Protein AF-A0A2S9GG03-F1 (afdb_monomer)

Foldseek 3Di:
DQDPVNVVCLVVVVLVVVLCCLVPPQPVFPAPFFAWPDRDDDPSPSDIDTDGDDPVVDDDDDPVVGDDPVVVVVVVVSVVRSVD

Secondary structure (DSSP, 8-state):
---HHHHHHHHTTHHHHHHHIIIIITTTSSS-PPPEEEEEEETTTTEEEEEE---TTS----TTT---HHHHHHHHHHHHHHH-

Sequence (84 aa):
AESDAGGAMRTLGGYQREVDFYRYVAGPGPLGTPHVYAARMAGSDGDFVLVLEDLLGWDNVDHLAGVSVERARICMEQLAGLHA

pLDDT: mean 86.3, std 9.45, range [47.41, 96.38]

Mean predicted aligned error: 5.73 Å

Structure (mmCIF, N/CA/C/O backbone):
data_AF-A0A2S9GG03-F1
#
_entry.id   AF-A0A2S9GG03-F1
#
loop_
_atom_site.group_PDB
_atom_site.id
_atom_site.type_symbol
_atom_site.label_atom_id
_atom_site.label_alt_id
_atom_site.label_comp_id
_atom_site.label_asym_id
_atom_site.label_entity_id
_atom_site.label_seq_id
_atom_site.pdbx_PDB_ins_code
_atom_site.Cartn_x
_atom_site.Cartn_y
_atom_site.Cartn_z
_atom_site.occupancy
_atom_site.B_iso_or_equiv
_atom_site.auth_seq_id
_atom_site.auth_comp_id
_atom_site.auth_asym_id
_atom_site.auth_atom_id
_atom_site.pdbx_PDB_model_num
ATOM 1 N N . ALA A 1 1 ? 15.740 16.559 -11.715 1.00 47.41 1 ALA A N 1
ATOM 2 C CA . ALA A 1 1 ? 16.310 16.610 -1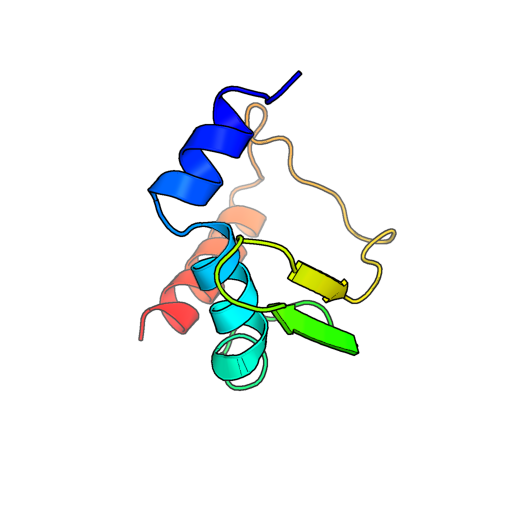0.358 1.00 47.41 1 ALA A CA 1
ATOM 3 C C . ALA A 1 1 ? 15.838 15.361 -9.646 1.00 47.41 1 ALA A C 1
ATOM 5 O O . ALA A 1 1 ? 14.634 15.148 -9.573 1.00 47.41 1 ALA A O 1
ATOM 6 N N . GLU A 1 2 ? 16.757 14.487 -9.261 1.00 54.56 2 GLU A N 1
ATOM 7 C CA . GLU A 1 2 ? 16.403 13.265 -8.548 1.00 54.56 2 GLU A CA 1
ATOM 8 C C . GLU A 1 2 ? 16.054 13.647 -7.106 1.00 54.56 2 GLU A C 1
ATOM 10 O O . GLU A 1 2 ? 16.825 14.346 -6.451 1.00 54.56 2 GLU A O 1
ATOM 15 N N . SER A 1 3 ? 14.851 13.296 -6.649 1.00 71.81 3 SER A N 1
ATOM 16 C CA . SER A 1 3 ? 14.472 13.496 -5.248 1.00 71.81 3 SER A CA 1
ATOM 17 C C . SER A 1 3 ? 15.297 12.552 -4.375 1.00 71.81 3 SER A C 1
ATOM 19 O O . SER A 1 3 ? 15.498 11.396 -4.752 1.00 71.81 3 SER A O 1
ATOM 21 N N . ASP A 1 4 ? 15.725 13.017 -3.203 1.00 73.56 4 ASP A N 1
ATOM 22 C CA . ASP A 1 4 ? 16.490 12.230 -2.224 1.00 73.56 4 ASP A CA 1
ATOM 23 C C . ASP A 1 4 ? 15.770 10.906 -1.876 1.00 73.56 4 ASP A C 1
ATOM 25 O O . ASP A 1 4 ? 16.366 9.830 -1.808 1.00 73.56 4 ASP A O 1
ATOM 29 N N . ALA A 1 5 ? 14.433 10.947 -1.824 1.00 73.06 5 ALA A N 1
ATOM 30 C CA . ALA A 1 5 ? 13.586 9.768 -1.642 1.00 73.06 5 ALA A CA 1
ATOM 31 C C . ALA A 1 5 ? 13.636 8.786 -2.831 1.00 73.06 5 ALA A C 1
ATOM 33 O O . ALA A 1 5 ? 13.625 7.570 -2.638 1.00 73.06 5 ALA A O 1
ATOM 34 N N . GLY A 1 6 ? 13.722 9.295 -4.064 1.00 77.31 6 GLY A N 1
ATOM 35 C CA . GLY A 1 6 ? 13.816 8.471 -5.271 1.00 77.31 6 GLY A CA 1
ATOM 36 C C . GLY A 1 6 ? 15.156 7.738 -5.373 1.00 77.31 6 GLY A C 1
ATOM 37 O O . GLY A 1 6 ? 15.188 6.556 -5.724 1.00 77.31 6 GLY A O 1
ATOM 38 N N . GL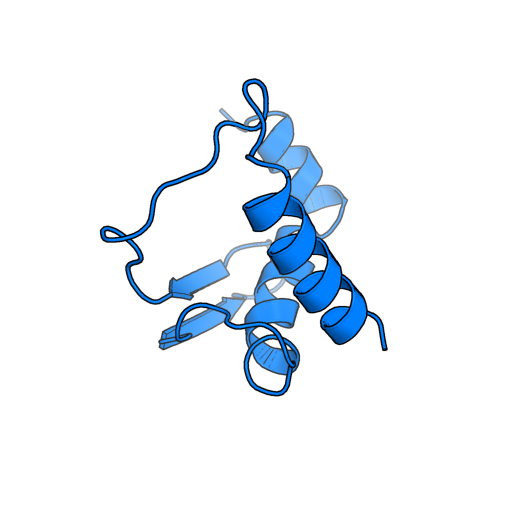Y A 1 7 ? 16.249 8.407 -4.991 1.00 79.88 7 GLY A N 1
ATOM 39 C CA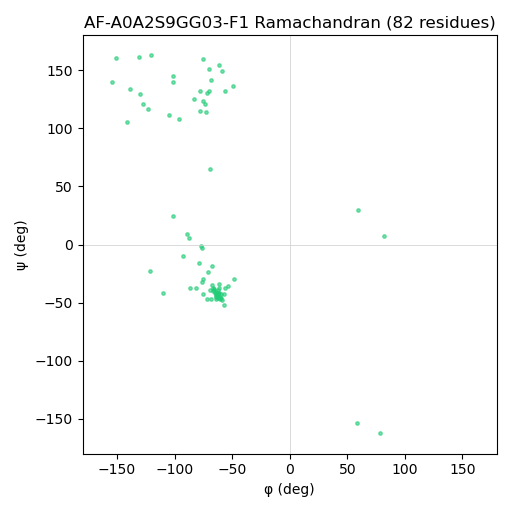 . GLY A 1 7 ? 17.575 7.792 -4.888 1.00 79.88 7 GLY A CA 1
ATOM 40 C C . GLY A 1 7 ? 17.633 6.698 -3.816 1.00 79.88 7 GLY A C 1
ATOM 41 O O . GLY A 1 7 ? 18.159 5.607 -4.064 1.00 79.88 7 GLY A O 1
ATOM 42 N N . ALA A 1 8 ? 17.023 6.938 -2.650 1.00 80.94 8 ALA A N 1
ATOM 43 C CA . ALA A 1 8 ? 16.914 5.943 -1.583 1.00 80.94 8 ALA A CA 1
ATOM 44 C C . ALA A 1 8 ? 16.095 4.711 -2.010 1.00 80.94 8 ALA A C 1
ATOM 46 O O . ALA A 1 8 ? 16.528 3.581 -1.779 1.00 80.94 8 ALA A O 1
ATOM 47 N N . MET A 1 9 ? 14.961 4.905 -2.696 1.00 83.81 9 MET A N 1
ATOM 48 C CA . MET A 1 9 ? 14.138 3.802 -3.212 1.00 83.81 9 MET A CA 1
ATOM 49 C C . MET A 1 9 ? 14.891 2.927 -4.212 1.00 83.81 9 MET A C 1
ATOM 51 O O . MET A 1 9 ? 14.752 1.705 -4.168 1.00 83.81 9 MET A O 1
ATOM 55 N N . ARG A 1 10 ? 15.736 3.506 -5.072 1.00 80.75 10 ARG A N 1
ATOM 56 C CA . ARG A 1 10 ? 16.577 2.708 -5.974 1.00 80.75 10 ARG A CA 1
ATOM 57 C C . ARG A 1 10 ? 17.650 1.938 -5.202 1.00 80.75 10 ARG A C 1
ATOM 59 O O . ARG A 1 10 ? 17.800 0.735 -5.394 1.00 80.75 10 ARG A O 1
ATOM 66 N N . THR A 1 11 ? 18.351 2.611 -4.292 1.00 83.00 11 THR A N 1
ATOM 67 C CA . THR A 1 11 ? 19.482 2.032 -3.546 1.00 83.00 11 THR A CA 1
ATOM 68 C C . THR A 1 11 ? 19.049 0.896 -2.617 1.00 83.00 11 THR A C 1
ATOM 70 O O . THR A 1 11 ? 19.738 -0.113 -2.500 1.00 83.00 11 THR A O 1
ATOM 73 N N . LEU A 1 12 ? 17.884 1.029 -1.979 1.00 86.31 12 LEU A N 1
ATOM 74 C CA . LEU A 1 12 ? 17.322 0.031 -1.064 1.00 86.31 12 LEU A CA 1
ATOM 75 C C . LEU A 1 12 ? 16.435 -1.007 -1.775 1.00 86.31 12 LEU A C 1
ATOM 77 O O . LEU A 1 12 ? 15.723 -1.765 -1.107 1.00 86.31 12 LEU A O 1
ATOM 81 N N . GLY A 1 13 ? 16.410 -1.013 -3.113 1.00 87.88 13 GLY A N 1
ATOM 82 C CA . GLY A 1 13 ? 15.585 -1.924 -3.910 1.00 87.88 13 GLY A CA 1
ATOM 83 C C . GLY A 1 13 ? 14.084 -1.804 -3.622 1.00 87.88 13 GLY A C 1
ATOM 84 O O . GLY A 1 13 ? 13.361 -2.796 -3.686 1.00 87.88 13 GLY A O 1
ATOM 85 N N . GLY A 1 14 ? 13.614 -0.617 -3.237 1.00 89.50 14 GLY A N 1
ATOM 86 C CA . GLY A 1 14 ? 12.222 -0.349 -2.882 1.00 89.50 14 GLY A CA 1
ATOM 87 C C . GLY A 1 14 ? 11.263 -0.624 -4.038 1.00 89.50 14 GLY A C 1
ATOM 88 O O . GLY A 1 14 ? 10.297 -1.355 -3.850 1.00 89.50 14 GLY A O 1
ATOM 89 N N . TYR A 1 15 ? 11.580 -0.141 -5.245 1.00 89.56 15 TYR A N 1
ATOM 90 C CA . TYR A 1 15 ? 10.747 -0.372 -6.435 1.00 89.56 15 TYR A CA 1
ATOM 91 C C . TYR A 1 15 ? 10.642 -1.856 -6.803 1.00 89.56 15 TYR A C 1
ATOM 93 O O . TYR A 1 15 ? 9.554 -2.354 -7.078 1.00 89.56 15 TYR A O 1
ATOM 101 N N . GLN A 1 16 ? 11.758 -2.589 -6.736 1.00 90.81 16 GLN A N 1
ATOM 102 C CA . GLN A 1 16 ? 11.764 -4.029 -6.993 1.00 90.81 16 GLN A CA 1
ATOM 103 C C . GLN A 1 16 ? 10.883 -4.772 -5.977 1.00 90.81 16 GLN A C 1
ATOM 105 O O . GLN A 1 16 ? 10.054 -5.589 -6.368 1.00 90.81 16 GLN A O 1
ATOM 110 N N . ARG A 1 17 ? 11.013 -4.448 -4.682 1.00 91.94 17 ARG A N 1
ATOM 111 C CA . ARG A 1 17 ? 10.196 -5.054 -3.618 1.00 91.94 17 ARG A CA 1
ATOM 112 C C . ARG A 1 17 ? 8.709 -4.754 -3.779 1.00 91.94 17 ARG A C 1
ATOM 114 O O . ARG A 1 17 ? 7.897 -5.653 -3.588 1.00 91.94 17 ARG A O 1
ATOM 121 N N . GLU A 1 18 ? 8.353 -3.525 -4.140 1.00 93.19 18 GLU A N 1
ATOM 122 C CA . GLU A 1 18 ? 6.961 -3.136 -4.373 1.00 93.19 18 GLU A CA 1
ATOM 123 C C . GLU A 1 18 ? 6.355 -3.895 -5.563 1.00 93.19 18 GLU A C 1
ATOM 125 O O . GLU A 1 18 ? 5.276 -4.478 -5.451 1.00 93.19 18 GLU A O 1
ATOM 130 N N . VAL A 1 19 ? 7.071 -3.974 -6.688 1.00 93.81 19 VAL A N 1
ATOM 131 C CA . VAL A 1 19 ? 6.596 -4.717 -7.864 1.00 93.81 19 VAL A CA 1
ATOM 132 C C . VAL A 1 19 ? 6.479 -6.213 -7.577 1.00 93.81 19 VAL A C 1
ATOM 134 O O . VAL A 1 19 ? 5.495 -6.835 -7.980 1.00 93.81 19 VAL A O 1
ATOM 137 N N . ASP A 1 20 ? 7.443 -6.804 -6.872 1.00 92.88 20 ASP A N 1
ATOM 138 C CA . ASP A 1 20 ? 7.397 -8.224 -6.518 1.00 92.88 20 ASP A CA 1
ATOM 139 C C . ASP A 1 20 ? 6.280 -8.535 -5.517 1.00 92.88 20 ASP A C 1
ATOM 141 O O . ASP A 1 20 ? 5.621 -9.570 -5.647 1.00 92.88 20 ASP A O 1
ATOM 145 N N . PHE A 1 21 ? 5.987 -7.623 -4.585 1.00 92.69 21 PHE A N 1
ATOM 146 C CA . PHE A 1 21 ? 4.824 -7.740 -3.708 1.00 92.69 21 PHE A CA 1
ATOM 147 C C . PHE A 1 21 ? 3.531 -7.853 -4.525 1.00 92.69 21 PHE A C 1
ATOM 149 O O . PHE A 1 21 ? 2.787 -8.820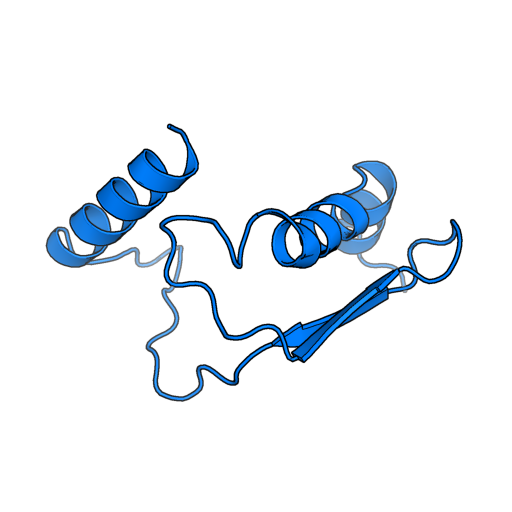 -4.365 1.00 92.69 21 PHE A O 1
ATOM 156 N N . TYR A 1 22 ? 3.287 -6.936 -5.466 1.00 93.81 22 TYR A N 1
ATOM 157 C CA . TYR A 1 22 ? 2.069 -6.981 -6.282 1.00 93.81 22 TYR A CA 1
ATOM 158 C C . TYR A 1 22 ? 2.037 -8.128 -7.300 1.00 93.81 22 TYR A C 1
ATOM 160 O O . TYR A 1 22 ? 0.958 -8.571 -7.689 1.00 93.81 22 TYR A O 1
ATOM 168 N N . ARG A 1 23 ? 3.194 -8.651 -7.719 1.00 91.94 23 ARG A N 1
ATOM 169 C CA . ARG A 1 23 ? 3.265 -9.827 -8.600 1.00 91.94 23 ARG A CA 1
ATOM 170 C C . ARG A 1 23 ? 2.972 -11.137 -7.886 1.00 91.94 23 ARG A C 1
ATOM 172 O O . ARG A 1 23 ? 2.323 -11.999 -8.472 1.00 91.94 23 ARG A O 1
ATOM 179 N N . TYR A 1 24 ? 3.513 -11.311 -6.684 1.00 89.06 24 TYR A N 1
ATOM 180 C CA . TYR A 1 24 ? 3.628 -12.637 -6.074 1.00 89.06 24 TYR A CA 1
ATOM 181 C C . TYR A 1 24 ? 2.912 -12.761 -4.728 1.00 89.06 24 TYR A C 1
ATOM 183 O O . TYR A 1 24 ? 2.558 -13.873 -4.348 1.00 89.06 24 TYR A O 1
ATOM 191 N N . VAL A 1 25 ? 2.679 -11.653 -4.020 1.00 88.50 25 VAL A N 1
ATOM 192 C CA . VAL A 1 25 ? 2.137 -11.659 -2.649 1.00 88.50 25 VAL A CA 1
ATOM 193 C C . VAL A 1 25 ? 0.705 -11.124 -2.597 1.00 88.50 25 VAL A C 1
ATOM 195 O O . VAL A 1 25 ? -0.137 -11.711 -1.927 1.00 88.50 25 VAL A O 1
ATOM 198 N N . ALA A 1 26 ? 0.404 -10.049 -3.326 1.00 87.06 26 ALA A N 1
ATOM 199 C CA . ALA A 1 26 ? -0.875 -9.341 -3.240 1.00 87.06 26 ALA A CA 1
ATOM 200 C C . ALA A 1 26 ? -2.094 -10.199 -3.628 1.00 87.06 26 ALA A C 1
ATOM 202 O O . ALA A 1 26 ? -3.114 -10.150 -2.951 1.00 87.06 26 ALA A O 1
ATOM 203 N N . GLY A 1 27 ? -1.982 -11.003 -4.692 1.00 77.88 27 GLY A N 1
ATOM 204 C CA . GLY A 1 27 ? -3.080 -11.846 -5.183 1.00 77.88 27 GLY A CA 1
ATOM 205 C C . GLY A 1 27 ? -3.408 -13.056 -4.291 1.00 77.88 27 GLY A C 1
ATOM 206 O O . GLY A 1 27 ? -4.583 -13.293 -4.026 1.00 77.88 27 GLY A O 1
ATOM 207 N N . PRO A 1 28 ? -2.411 -13.840 -3.834 1.00 66.69 28 PRO A N 1
ATOM 208 C CA . PRO A 1 28 ? -2.640 -14.970 -2.925 1.00 66.69 28 PRO A CA 1
ATOM 209 C C . PRO A 1 28 ? -2.838 -14.569 -1.456 1.00 66.69 28 PRO A C 1
ATOM 211 O O . PRO A 1 28 ? -3.243 -15.404 -0.648 1.00 66.69 28 PRO A O 1
ATOM 214 N N . GLY A 1 29 ? -2.471 -13.338 -1.094 1.00 68.56 29 GLY A N 1
ATOM 215 C CA . GLY A 1 29 ? -2.424 -12.875 0.286 1.00 68.56 29 GLY A CA 1
ATOM 216 C C . GLY A 1 29 ? -3.805 -12.585 0.888 1.00 68.56 29 GLY A C 1
ATOM 217 O O . GLY A 1 29 ? -4.765 -12.323 0.169 1.00 68.56 29 GLY A O 1
ATOM 218 N N . PRO A 1 30 ? -3.915 -12.572 2.228 1.00 71.38 30 PRO A N 1
ATOM 219 C CA . PRO A 1 30 ? -5.171 -12.287 2.927 1.00 71.38 30 PRO A CA 1
ATOM 220 C C . PRO A 1 30 ? -5.540 -10.796 2.937 1.00 71.38 30 PRO A C 1
ATOM 222 O O . PRO A 1 30 ? -6.590 -10.431 3.460 1.00 71.38 30 PRO A O 1
ATOM 225 N N . LEU A 1 31 ? -4.672 -9.939 2.389 1.00 81.12 31 LEU A N 1
ATOM 226 C CA . LEU A 1 31 ? -4.907 -8.508 2.275 1.00 81.12 31 LEU A CA 1
ATOM 227 C C . LEU A 1 31 ? -5.846 -8.200 1.112 1.00 81.12 31 LEU A C 1
ATOM 229 O O . LEU A 1 31 ? -5.598 -8.616 -0.018 1.00 81.12 31 LEU A O 1
ATOM 233 N N . GLY A 1 32 ? -6.853 -7.364 1.374 1.00 82.50 32 GLY A N 1
ATOM 234 C CA . GLY A 1 32 ? -7.679 -6.727 0.343 1.00 82.50 32 GLY A CA 1
ATOM 235 C C . GLY A 1 32 ? -6.899 -5.685 -0.464 1.00 82.50 32 GLY A C 1
ATOM 236 O O . GLY A 1 32 ? -7.168 -4.491 -0.358 1.00 82.50 32 GLY A O 1
ATOM 237 N N . THR A 1 33 ? -5.889 -6.128 -1.213 1.00 89.44 33 THR A N 1
ATOM 238 C CA . THR A 1 33 ? -5.116 -5.277 -2.123 1.00 89.44 33 THR A CA 1
ATOM 239 C C . THR A 1 33 ? -5.961 -4.868 -3.337 1.00 89.44 33 THR A C 1
ATOM 241 O O . THR A 1 33 ? -6.868 -5.612 -3.721 1.00 89.44 33 THR A O 1
ATOM 244 N N . PRO A 1 34 ? -5.695 -3.698 -3.951 1.00 91.88 34 PRO A N 1
ATOM 245 C CA . PRO A 1 34 ? -6.350 -3.317 -5.200 1.00 91.88 34 PRO A CA 1
ATOM 246 C C . PRO A 1 34 ? -6.072 -4.345 -6.297 1.00 91.88 34 PRO A C 1
ATOM 248 O O . PRO A 1 34 ? -4.988 -4.937 -6.346 1.00 91.88 34 PRO A O 1
ATOM 251 N N . HIS A 1 35 ? -7.016 -4.513 -7.225 1.00 91.69 35 HIS A N 1
ATOM 252 C CA . HIS A 1 35 ? -6.790 -5.375 -8.382 1.00 91.69 35 HIS A CA 1
ATOM 253 C C . HIS A 1 35 ? -5.533 -4.951 -9.164 1.00 91.69 35 HIS A C 1
ATOM 255 O O . HIS A 1 35 ? -5.346 -3.778 -9.483 1.00 91.69 35 HIS A O 1
ATOM 261 N N . VAL A 1 36 ? -4.670 -5.913 -9.505 1.00 95.00 36 VAL A N 1
ATOM 262 C CA . VAL A 1 36 ? -3.417 -5.658 -10.231 1.00 95.00 36 VAL A CA 1
ATOM 263 C C . VAL A 1 36 ? -3.627 -5.895 -11.726 1.00 95.00 36 VAL A C 1
ATOM 265 O O . VAL A 1 36 ? -3.695 -7.038 -12.173 1.00 95.00 36 VAL A O 1
ATOM 268 N N . TYR A 1 37 ? -3.659 -4.824 -12.522 1.00 95.12 37 TYR A N 1
ATOM 269 C CA . TYR A 1 37 ? -3.747 -4.921 -13.985 1.00 95.12 37 TYR A CA 1
ATOM 270 C C . TYR A 1 37 ? -2.384 -5.196 -14.632 1.00 95.12 37 TYR A C 1
ATOM 272 O O . TYR A 1 37 ? -2.283 -5.947 -15.604 1.00 95.12 37 TYR A O 1
ATOM 280 N N . ALA A 1 38 ? -1.314 -4.598 -14.101 1.00 94.94 38 ALA A N 1
ATOM 281 C CA . ALA A 1 38 ? 0.049 -4.845 -14.557 1.00 94.94 38 ALA A CA 1
ATOM 282 C C . ALA A 1 38 ? 1.067 -4.574 -13.447 1.00 94.94 38 ALA A C 1
ATOM 284 O O . ALA A 1 38 ? 0.976 -3.584 -12.739 1.00 94.94 38 ALA A O 1
ATOM 285 N N . ALA A 1 39 ? 2.085 -5.425 -13.348 1.00 95.12 39 ALA A N 1
ATOM 286 C CA . ALA A 1 39 ? 3.247 -5.214 -12.488 1.00 95.12 39 ALA A CA 1
ATOM 287 C C . ALA A 1 39 ?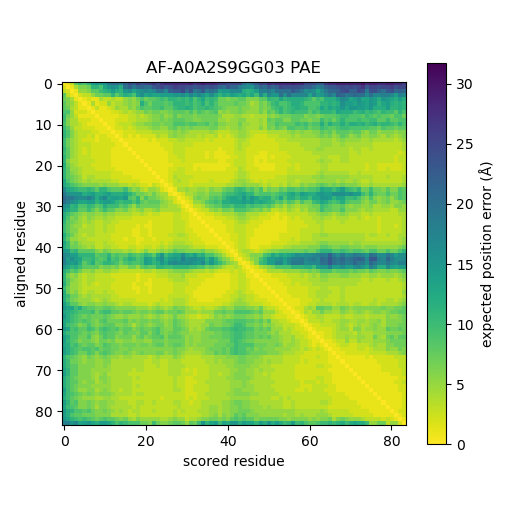 4.478 -5.717 -13.250 1.00 95.12 39 ALA A C 1
ATOM 289 O O . ALA A 1 39 ? 4.615 -6.928 -13.485 1.00 95.12 39 ALA A O 1
ATOM 290 N N . ARG A 1 40 ? 5.311 -4.812 -13.771 1.00 93.62 40 ARG A N 1
ATOM 291 C CA . ARG A 1 40 ? 6.444 -5.136 -14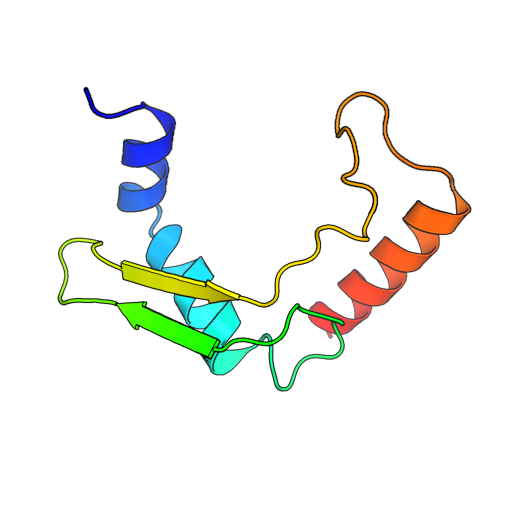.651 1.00 93.62 40 ARG A CA 1
ATOM 292 C C . ARG A 1 40 ? 7.677 -4.303 -14.315 1.00 93.62 40 ARG A C 1
ATOM 294 O O . ARG A 1 40 ? 7.574 -3.095 -14.193 1.00 93.62 40 ARG A O 1
ATOM 301 N N . MET A 1 41 ? 8.828 -4.961 -14.235 1.00 91.56 41 MET A N 1
ATOM 302 C CA . MET A 1 41 ? 10.152 -4.330 -14.194 1.00 91.56 41 MET A CA 1
ATOM 303 C C . MET A 1 41 ? 10.790 -4.425 -15.582 1.00 91.56 41 MET A C 1
ATOM 305 O O . MET A 1 41 ? 10.682 -5.478 -16.222 1.00 91.56 41 MET A O 1
ATOM 309 N N . ALA A 1 42 ? 11.459 -3.366 -16.026 1.00 87.56 42 ALA A N 1
ATOM 310 C CA . ALA A 1 42 ? 12.265 -3.334 -17.237 1.00 87.56 42 ALA A CA 1
ATOM 311 C C . ALA A 1 42 ? 13.756 -3.358 -16.866 1.00 87.56 42 ALA A C 1
ATOM 313 O O . ALA A 1 42 ? 14.291 -2.402 -16.313 1.00 87.56 42 ALA A O 1
ATOM 314 N N . GLY A 1 43 ? 14.433 -4.464 -17.187 1.00 76.94 43 GLY A N 1
ATOM 315 C CA . GLY A 1 43 ? 15.879 -4.597 -16.982 1.00 76.94 43 GLY A CA 1
ATOM 316 C C . GLY A 1 43 ? 16.332 -4.405 -15.528 1.00 76.94 43 GLY A C 1
ATOM 317 O O . GLY A 1 43 ? 15.586 -4.671 -14.587 1.00 76.94 43 GLY A O 1
ATOM 318 N N . SER A 1 44 ? 17.587 -3.980 -15.360 1.00 66.94 44 SER A N 1
ATOM 319 C CA . SER A 1 44 ? 18.238 -3.733 -14.063 1.00 66.94 44 SER A CA 1
ATOM 320 C C . SER A 1 44 ? 18.137 -2.288 -13.575 1.00 66.94 44 SER A C 1
ATOM 322 O O . SER A 1 44 ? 18.499 -2.007 -12.435 1.00 66.94 44 SER A O 1
ATOM 324 N N . ASP A 1 45 ? 17.666 -1.370 -14.419 1.00 66.94 45 ASP A N 1
ATOM 325 C CA . ASP 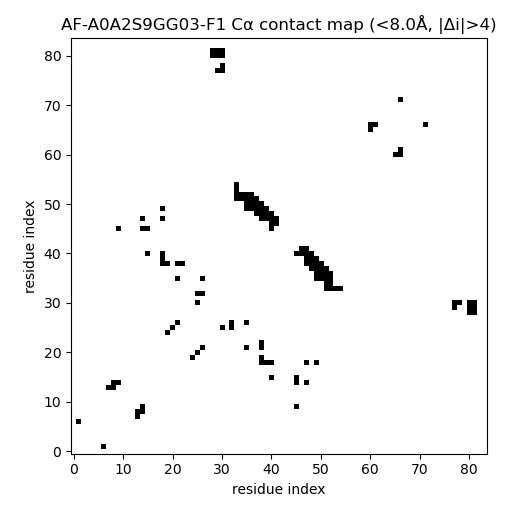A 1 45 ? 17.903 0.070 -14.237 1.00 66.94 45 ASP A CA 1
ATOM 326 C C . ASP A 1 45 ? 16.852 0.744 -13.335 1.00 66.94 45 ASP A C 1
ATOM 328 O O . ASP A 1 45 ? 16.877 1.951 -13.096 1.00 66.94 45 ASP A O 1
ATOM 332 N N . GLY A 1 46 ? 15.958 -0.061 -12.755 1.00 71.44 46 GLY A N 1
ATOM 333 C CA . GLY A 1 46 ? 14.923 0.395 -11.833 1.00 71.44 46 GLY A CA 1
ATOM 334 C C . GLY A 1 46 ? 13.692 0.972 -12.526 1.00 71.44 46 GLY A C 1
ATOM 335 O O . GLY A 1 46 ? 12.814 1.479 -11.833 1.00 71.44 46 GLY A O 1
ATOM 336 N N . ASP A 1 47 ? 13.608 0.873 -13.854 1.00 86.81 47 ASP A N 1
ATOM 337 C CA . ASP A 1 47 ? 12.414 1.228 -14.612 1.00 86.81 47 ASP A CA 1
ATOM 338 C C . ASP A 1 47 ? 11.323 0.184 -14.387 1.00 86.81 47 ASP A C 1
ATOM 340 O O . ASP A 1 47 ? 11.542 -1.026 -14.505 1.00 86.81 47 ASP A O 1
ATOM 344 N N . PHE A 1 48 ? 10.119 0.644 -14.064 1.00 90.31 48 PHE A N 1
ATOM 345 C CA . PHE A 1 48 ? 8.998 -0.241 -13.797 1.00 90.31 48 PHE A CA 1
ATOM 346 C C . PHE A 1 48 ? 7.663 0.403 -14.142 1.00 90.31 48 PHE A C 1
ATOM 348 O O . PHE A 1 48 ? 7.533 1.621 -14.241 1.00 90.31 48 PHE A O 1
ATOM 355 N N . VAL A 1 49 ? 6.655 -0.446 -14.314 1.00 94.00 49 VAL A N 1
ATOM 356 C CA . VAL A 1 49 ? 5.257 -0.052 -14.423 1.00 94.00 49 VAL A CA 1
ATOM 357 C C . VAL A 1 49 ? 4.422 -0.894 -13.467 1.00 94.00 49 VAL A C 1
ATOM 359 O O . VAL A 1 49 ? 4.497 -2.127 -13.457 1.00 94.00 49 VAL A O 1
ATOM 362 N N . LEU A 1 50 ? 3.613 -0.208 -12.668 1.00 94.75 50 LEU A N 1
ATOM 363 C CA . LEU A 1 50 ? 2.627 -0.787 -11.770 1.00 94.75 50 LEU A CA 1
ATOM 364 C C . LEU A 1 50 ? 1.282 -0.114 -12.059 1.00 94.75 50 LEU A C 1
ATOM 366 O O . LEU A 1 50 ? 1.172 1.106 -11.993 1.00 94.75 50 LEU A O 1
ATOM 370 N N . VAL A 1 51 ? 0.283 -0.908 -12.435 1.00 96.38 51 VAL A N 1
ATOM 371 C CA . VAL A 1 51 ? -1.077 -0.460 -12.755 1.00 96.38 51 VAL A CA 1
ATOM 372 C C . VAL A 1 51 ? -2.038 -1.216 -11.853 1.00 96.38 51 VAL A C 1
ATOM 374 O O . VAL A 1 51 ? -2.139 -2.444 -11.942 1.00 96.38 51 VAL A O 1
ATOM 377 N N . LEU A 1 52 ? -2.728 -0.470 -10.996 1.00 95.56 52 LEU A N 1
ATOM 378 C CA . LEU A 1 52 ? -3.632 -0.973 -9.967 1.00 95.56 52 LEU A CA 1
ATOM 379 C C . LEU A 1 52 ? -5.048 -0.430 -10.184 1.00 95.56 52 LEU A C 1
ATOM 381 O O . LEU A 1 52 ? -5.245 0.538 -10.920 1.00 95.56 52 LEU A O 1
ATOM 385 N N . GLU A 1 53 ? -6.022 -1.069 -9.546 1.00 95.50 53 GLU A N 1
ATOM 386 C CA . GLU A 1 53 ? -7.379 -0.558 -9.375 1.00 95.50 53 GLU A CA 1
ATOM 387 C C . GLU A 1 53 ? -7.382 0.870 -8.845 1.00 95.50 53 GLU A C 1
ATOM 389 O O . GLU A 1 53 ? -6.637 1.212 -7.926 1.00 95.50 53 GLU A O 1
ATOM 394 N N . ASP A 1 54 ? -8.242 1.695 -9.436 1.00 94.19 54 ASP A N 1
ATOM 395 C CA . ASP A 1 54 ? -8.501 3.028 -8.925 1.00 94.19 54 ASP A CA 1
ATOM 396 C C . ASP A 1 54 ? -9.358 2.932 -7.659 1.00 94.19 54 ASP A C 1
ATOM 398 O O . ASP A 1 54 ? -10.476 2.418 -7.678 1.00 94.19 54 ASP A O 1
ATOM 402 N N . LEU A 1 55 ? -8.823 3.454 -6.559 1.00 91.94 55 LEU A N 1
ATOM 403 C CA . LEU A 1 55 ? -9.472 3.473 -5.254 1.00 91.94 55 LEU A CA 1
ATOM 404 C C . LEU A 1 55 ? -10.090 4.842 -4.937 1.00 91.94 55 LEU A C 1
ATOM 406 O O . LEU A 1 55 ? -10.265 5.162 -3.767 1.00 91.94 55 LEU A O 1
ATOM 410 N N . LEU A 1 56 ? -10.433 5.662 -5.938 1.00 91.56 56 LEU A N 1
ATOM 411 C CA . LEU A 1 56 ? -11.009 7.006 -5.754 1.00 91.56 56 LEU A CA 1
ATOM 412 C C . LEU A 1 56 ? -12.180 7.068 -4.749 1.00 91.56 56 LEU A C 1
ATOM 414 O O . LEU A 1 56 ? -12.382 8.091 -4.102 1.00 91.56 56 LEU A O 1
ATOM 418 N N . GLY A 1 57 ? -12.952 5.986 -4.602 1.00 87.56 57 GLY A N 1
ATOM 419 C CA . GLY A 1 57 ? -14.048 5.892 -3.630 1.00 87.56 57 GLY A CA 1
ATOM 420 C C . GLY A 1 57 ? -13.622 5.658 -2.173 1.00 87.56 57 GLY A C 1
ATOM 421 O O . GLY A 1 57 ? -14.490 5.532 -1.313 1.00 87.56 57 GLY A O 1
ATOM 422 N N . TRP A 1 58 ? -12.324 5.537 -1.890 1.00 89.62 58 TRP A N 1
ATOM 423 C CA . TRP A 1 58 ? -11.785 5.265 -0.559 1.00 89.62 58 TRP A CA 1
ATOM 424 C C . TRP A 1 58 ? -11.248 6.537 0.093 1.00 89.62 58 TRP A C 1
ATOM 426 O O . TRP A 1 58 ? -10.617 7.376 -0.549 1.00 89.62 58 TRP A O 1
ATOM 436 N N . ASP A 1 59 ? -11.409 6.630 1.412 1.00 87.81 59 ASP A N 1
ATOM 437 C CA . ASP A 1 59 ? -10.795 7.710 2.181 1.00 87.81 59 ASP A CA 1
ATOM 438 C C . ASP A 1 59 ? -9.307 7.424 2.409 1.00 87.81 59 ASP A C 1
ATOM 440 O O . ASP A 1 59 ? -8.947 6.486 3.131 1.00 87.81 59 ASP A O 1
ATOM 444 N N . ASN A 1 60 ? -8.441 8.264 1.840 1.00 84.56 60 ASN A N 1
ATOM 445 C CA . ASN A 1 60 ? -7.013 8.220 2.129 1.00 84.56 60 ASN A CA 1
ATOM 446 C C . ASN A 1 60 ? -6.741 8.713 3.560 1.00 84.56 60 ASN A C 1
ATOM 448 O O . ASN A 1 60 ? -7.259 9.744 3.990 1.00 84.56 60 ASN A O 1
ATOM 452 N N . VAL A 1 61 ? -5.938 7.958 4.305 1.00 86.25 61 VAL A N 1
ATOM 453 C CA . VAL A 1 61 ? -5.614 8.271 5.697 1.00 86.25 61 VAL A CA 1
ATOM 454 C C . VAL A 1 61 ? -4.478 9.286 5.755 1.00 86.25 61 VAL A C 1
ATOM 456 O O . VAL A 1 61 ? -3.379 9.032 5.264 1.00 86.25 61 VAL A O 1
ATOM 459 N N . ASP A 1 62 ? -4.714 10.394 6.452 1.00 87.31 62 ASP A N 1
ATOM 460 C CA . ASP A 1 62 ? -3.646 11.294 6.873 1.00 87.31 62 ASP A CA 1
ATOM 461 C C . ASP A 1 62 ? -2.845 10.637 8.009 1.00 87.31 62 ASP A C 1
ATOM 463 O O . ASP A 1 62 ? -3.347 10.405 9.110 1.00 87.31 62 ASP A O 1
ATOM 467 N N . HIS A 1 63 ? -1.578 10.332 7.736 1.00 83.00 63 HIS A N 1
ATOM 468 C CA . HIS A 1 63 ? -0.680 9.660 8.672 1.00 83.00 63 HIS A CA 1
ATOM 469 C C . HIS A 1 63 ? -0.319 10.510 9.905 1.00 83.00 63 HIS A C 1
ATOM 471 O O . HIS A 1 63 ? 0.122 9.945 10.904 1.00 83.00 63 HIS A O 1
ATOM 477 N N . LEU A 1 64 ? -0.507 11.834 9.863 1.00 91.00 64 LEU A N 1
ATOM 478 C CA . LEU A 1 64 ? -0.320 12.728 11.010 1.00 91.00 64 LEU A CA 1
ATOM 479 C C . LEU A 1 64 ? -1.586 12.824 11.865 1.00 91.00 64 LEU A C 1
ATOM 481 O O . LEU A 1 64 ? -1.494 12.878 13.091 1.00 91.00 64 LEU A O 1
ATOM 485 N N . ALA A 1 65 ? -2.763 12.834 11.233 1.00 91.44 65 ALA A N 1
ATOM 486 C CA . ALA A 1 65 ? -4.044 12.841 11.941 1.00 91.44 65 ALA A CA 1
ATOM 487 C C . ALA A 1 65 ? -4.388 11.466 12.542 1.00 91.44 65 ALA A C 1
ATOM 489 O O . ALA A 1 65 ? -5.060 11.379 13.571 1.00 91.44 65 ALA A O 1
ATOM 490 N N . GLY A 1 66 ? -3.909 10.393 11.910 1.00 90.19 66 GLY A N 1
ATOM 491 C CA . GLY A 1 66 ? -4.165 9.017 12.308 1.00 90.19 66 GLY A CA 1
ATOM 492 C C . GLY A 1 66 ? -5.547 8.517 11.882 1.00 90.19 66 GLY A C 1
ATOM 493 O O . GLY A 1 66 ? -6.200 9.052 10.988 1.00 90.19 66 GLY A O 1
ATOM 494 N N . VAL A 1 67 ? -5.992 7.435 12.521 1.00 92.88 67 VAL A N 1
ATOM 495 C CA . VAL A 1 67 ? -7.271 6.770 12.233 1.00 92.88 67 VAL A CA 1
ATOM 496 C C . VAL A 1 67 ? -8.058 6.521 13.512 1.00 92.88 67 VAL A C 1
ATOM 498 O O . VAL A 1 67 ? -7.501 6.505 14.609 1.00 92.88 67 VAL A O 1
ATOM 501 N N . SER A 1 68 ? -9.363 6.279 13.382 1.00 94.12 68 SER A N 1
ATOM 502 C CA . SER A 1 68 ? -10.164 5.793 14.505 1.00 94.12 68 SER A CA 1
ATOM 503 C C . SER A 1 68 ? -9.663 4.428 14.989 1.00 94.12 68 SER A C 1
ATOM 505 O O . SER A 1 68 ? -9.115 3.642 14.214 1.00 94.12 68 SER A O 1
ATOM 507 N N . VAL A 1 69 ? -9.911 4.114 16.263 1.00 95.56 69 VAL A N 1
ATOM 508 C CA . VAL A 1 69 ? -9.540 2.817 16.860 1.00 95.56 69 VAL A CA 1
ATOM 509 C C . VAL A 1 69 ? -10.136 1.644 16.075 1.00 95.56 69 VAL A C 1
ATOM 511 O O . VAL A 1 69 ? -9.463 0.639 15.870 1.00 95.56 69 VAL A O 1
ATOM 514 N N . GLU A 1 70 ? -11.364 1.788 15.574 1.00 95.44 70 GLU A N 1
ATOM 515 C CA . GLU A 1 70 ? -12.008 0.747 14.768 1.00 95.44 70 GLU A CA 1
ATOM 516 C C . GLU A 1 70 ? -11.263 0.495 13.449 1.00 95.44 70 GLU A C 1
ATOM 518 O O . GLU A 1 70 ? -10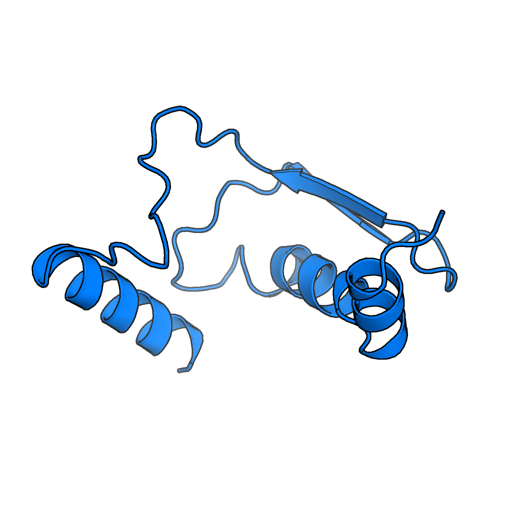.979 -0.651 13.106 1.00 95.44 70 GLU A O 1
ATOM 523 N N . ARG A 1 71 ? -10.862 1.557 12.733 1.00 92.44 71 ARG A N 1
ATOM 524 C CA . ARG A 1 71 ? -10.053 1.416 11.511 1.00 92.44 71 ARG A CA 1
ATOM 525 C C . ARG A 1 71 ? -8.666 0.849 11.820 1.00 92.44 71 ARG A C 1
ATOM 527 O O . ARG A 1 71 ? -8.194 -0.007 11.079 1.00 92.44 71 ARG A O 1
ATOM 534 N N . ALA A 1 72 ? -8.045 1.260 12.928 1.00 93.19 72 ALA A N 1
ATOM 535 C CA . ALA A 1 72 ? -6.766 0.704 13.369 1.00 93.19 72 ALA A CA 1
ATOM 536 C C . ALA A 1 72 ? -6.858 -0.809 13.618 1.00 93.19 72 ALA A C 1
ATOM 538 O O . ALA A 1 72 ? -5.973 -1.548 13.193 1.00 93.19 72 ALA A O 1
ATOM 539 N N . ARG A 1 73 ? -7.940 -1.286 14.250 1.00 94.62 73 ARG A N 1
ATOM 540 C CA . ARG A 1 73 ? -8.173 -2.719 14.481 1.00 94.62 73 ARG A CA 1
ATOM 541 C C . ARG A 1 73 ? -8.227 -3.496 13.164 1.00 94.62 73 ARG A C 1
ATOM 543 O O . ARG A 1 73 ? -7.540 -4.505 13.037 1.00 94.62 73 ARG A O 1
ATOM 550 N N . ILE A 1 74 ? -8.964 -2.986 12.175 1.00 90.69 74 ILE A N 1
ATOM 551 C CA . ILE A 1 74 ? -9.039 -3.590 10.835 1.00 90.69 74 ILE A CA 1
ATOM 552 C C . ILE A 1 74 ? -7.643 -3.656 10.196 1.00 90.69 74 ILE A C 1
ATOM 554 O O . ILE A 1 74 ? -7.235 -4.718 9.730 1.00 90.69 74 ILE A O 1
ATOM 558 N N . CYS A 1 75 ? -6.875 -2.560 10.221 1.00 89.50 75 CYS A N 1
ATOM 559 C CA . CYS A 1 75 ? -5.503 -2.541 9.701 1.00 89.50 75 CYS A CA 1
ATOM 560 C C . CYS A 1 75 ? -4.604 -3.587 10.381 1.00 89.50 75 CYS A C 1
ATOM 562 O O . CYS A 1 75 ? -3.842 -4.271 9.701 1.00 89.50 75 CYS A O 1
ATOM 564 N N . MET A 1 76 ? -4.699 -3.729 11.706 1.00 92.06 76 MET A N 1
ATOM 565 C CA . MET A 1 76 ? -3.894 -4.685 12.471 1.00 92.06 76 MET A CA 1
ATOM 566 C C . MET A 1 76 ? -4.241 -6.140 12.141 1.00 92.06 76 MET A C 1
ATOM 568 O O . MET A 1 76 ? -3.337 -6.962 12.021 1.00 92.06 76 MET A O 1
ATOM 572 N N . GLU A 1 77 ? -5.521 -6.464 11.956 1.00 90.69 77 GLU A N 1
ATOM 573 C CA . GLU A 1 77 ? -5.963 -7.810 11.559 1.00 90.69 77 GLU A CA 1
ATOM 574 C C . GLU A 1 77 ? -5.454 -8.184 10.167 1.00 90.69 77 GLU A C 1
ATOM 576 O O . GLU A 1 77 ? -4.919 -9.273 9.963 1.00 90.69 77 GLU A O 1
ATOM 581 N N . GLN A 1 78 ? -5.557 -7.249 9.226 1.00 88.75 78 GLN A N 1
ATOM 582 C CA . GLN A 1 78 ? -5.037 -7.402 7.872 1.00 88.75 78 GLN A CA 1
ATOM 583 C C . GLN A 1 78 ? -3.508 -7.585 7.878 1.00 88.75 78 GLN A C 1
ATOM 585 O O . GLN A 1 78 ? -2.988 -8.503 7.242 1.00 88.75 78 GLN A O 1
ATOM 590 N N . LEU A 1 79 ? -2.782 -6.777 8.660 1.00 88.62 79 LEU A N 1
ATOM 591 C CA . LEU A 1 79 ? -1.327 -6.882 8.797 1.00 88.62 79 LEU A CA 1
ATOM 592 C C . LEU A 1 79 ? -0.887 -8.207 9.437 1.00 88.62 79 LEU A C 1
ATOM 594 O O . LEU A 1 79 ? 0.086 -8.807 8.986 1.00 88.62 79 LEU A O 1
ATOM 598 N N . ALA A 1 80 ? -1.603 -8.679 10.460 1.00 89.81 80 ALA A N 1
ATOM 599 C CA . ALA A 1 80 ? -1.343 -9.980 11.070 1.00 89.81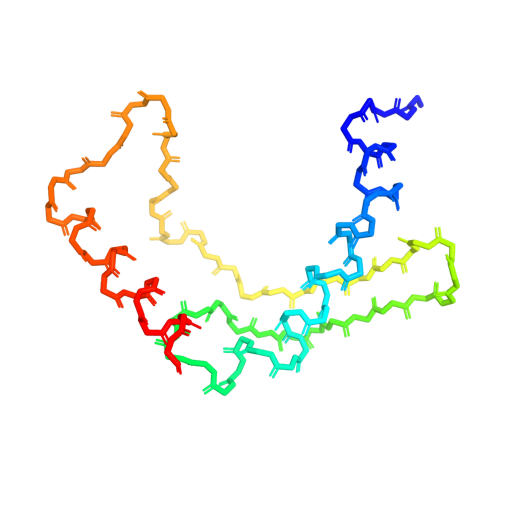 80 ALA A CA 1
ATOM 600 C C . ALA A 1 80 ? -1.540 -11.121 10.062 1.00 89.81 80 ALA A C 1
ATOM 602 O O . ALA A 1 80 ? -0.729 -12.043 10.027 1.00 89.81 80 ALA A O 1
ATOM 603 N N . GLY A 1 81 ? -2.566 -11.021 9.210 1.00 86.56 81 GLY A N 1
ATOM 604 C CA . GLY A 1 81 ? -2.772 -11.942 8.097 1.00 86.56 81 GLY A CA 1
ATOM 605 C C . GLY A 1 81 ? -1.607 -11.936 7.108 1.00 86.56 81 GLY A C 1
ATOM 606 O O . GLY A 1 81 ? -1.142 -13.001 6.727 1.00 86.56 81 GLY A O 1
ATOM 607 N N . LEU A 1 82 ? -1.104 -10.761 6.713 1.00 84.56 82 LEU A N 1
ATOM 608 C CA . LEU A 1 82 ? 0.049 -10.672 5.807 1.00 84.56 82 LEU A CA 1
ATOM 609 C C . LEU A 1 82 ? 1.319 -11.313 6.395 1.00 84.56 82 LEU A C 1
ATOM 611 O O . LEU A 1 82 ? 2.149 -11.821 5.647 1.00 84.56 82 LEU A O 1
ATOM 615 N N . HIS A 1 83 ? 1.504 -11.232 7.712 1.00 83.75 83 HIS A N 1
ATOM 616 C CA . HIS A 1 83 ? 2.701 -11.736 8.384 1.00 83.75 83 HIS A CA 1
ATOM 617 C C . HIS A 1 83 ? 2.738 -13.269 8.538 1.00 83.75 83 HIS A C 1
ATOM 619 O O . HIS A 1 83 ? 3.832 -13.830 8.603 1.00 83.75 83 HIS A O 1
ATOM 625 N N . ALA A 1 84 ? 1.580 -13.919 8.691 1.00 74.62 84 ALA A N 1
ATOM 626 C CA . ALA A 1 84 ? 1.458 -15.341 9.034 1.00 74.62 84 ALA A CA 1
ATOM 627 C C . ALA A 1 84 ? 1.828 -16.285 7.878 1.00 74.62 84 ALA A C 1
ATOM 629 O O . ALA A 1 84 ? 2.442 -17.334 8.181 1.00 74.62 84 ALA A O 1
#

Radius of gyration: 15.17 Å; Cα contacts (8 Å, |Δi|>4): 70; chains: 1; bounding box: 34×32×34 Å

Solvent-accessible surface area (backbone atoms only — not comparable to full-atom values): 5300 Å² total; per-residue (Å²): 132,86,49,74,68,57,54,48,32,60,76,71,42,42,61,60,51,55,40,48,39,60,66,68,41,40,79,84,39,75,41,92,58,67,56,73,80,42,60,45,75,50,84,88,82,75,46,68,50,78,40,63,52,84,59,82,93,55,85,80,76,50,82,86,81,51,74,55,70,71,57,48,51,54,52,51,54,39,51,52,49,65,71,110